Protein AF-A0AAU7T7G5-F1 (afdb_monomer_lite)

Sequence (42 aa):
MPGISQRMLTQTLKHLERDGLITRTAYAEVPPRVEYDLTEPP

Radius of gyration: 12.34 Å; chains: 1; bounding box: 33×22×30 Å

InterPro domains:
  IPR002577 Helix-turn-helix, HxlR type [PF01638] (1-40)
  IPR002577 Helix-turn-helix, HxlR type [PS51118] (1-42)
  IPR036388 Winged helix-like DNA-binding domain superfamily [G3DSA:1.10.10.10] (1-41)
  IPR036390 Winged helix DNA-binding domain superfamily [SSF46785] (2-40)

Organism: NCBI:txid3160966

Secondary structure (DSSP, 8-state):
--PPPHHHHHHHHHHHHHTTSEEEEEE-SSS-EEEEEEPPP-

Foldseek 3Di:
DPDDDPVRVVVVLVVCVVVQQKDWDWDPDVVTDIDIGGDDDD

Structure (mmCIF, N/CA/C/O backbone):
data_AF-A0AAU7T7G5-F1
#
_entry.id   AF-A0AAU7T7G5-F1
#
loop_
_atom_site.group_PDB
_atom_site.id
_atom_site.type_symbol
_atom_site.label_atom_id
_atom_site.label_alt_id
_atom_site.label_comp_id
_atom_site.label_asym_id
_atom_site.label_entity_id
_atom_site.label_seq_id
_atom_site.pdbx_PDB_ins_code
_atom_site.Cartn_x
_atom_site.Cartn_y
_atom_site.Cartn_z
_atom_site.occupancy
_atom_site.B_iso_or_equiv
_atom_site.auth_seq_id
_atom_site.auth_comp_id
_atom_site.auth_asym_id
_atom_site.auth_atom_id
_atom_site.pdbx_PDB_model_num
ATOM 1 N N . MET A 1 1 ? 16.960 17.617 1.685 1.00 53.34 1 MET A N 1
ATOM 2 C CA . MET A 1 1 ? 16.282 16.990 2.839 1.00 53.34 1 MET A CA 1
ATOM 3 C C . MET A 1 1 ? 16.523 15.493 2.751 1.00 53.34 1 MET A C 1
ATOM 5 O O . MET A 1 1 ? 16.269 14.959 1.676 1.00 53.34 1 MET A O 1
ATOM 9 N N . PRO A 1 2 ? 17.061 14.821 3.781 1.00 65.00 2 PRO A N 1
ATOM 10 C CA . PRO A 1 2 ? 17.116 13.365 3.781 1.00 65.00 2 PRO A CA 1
ATOM 11 C C . PRO A 1 2 ? 15.668 12.869 3.839 1.00 65.00 2 PRO A C 1
ATOM 13 O O . PRO A 1 2 ? 15.010 12.963 4.871 1.00 65.00 2 PRO A O 1
ATOM 16 N N . GLY A 1 3 ? 15.132 12.471 2.687 1.00 79.94 3 GLY A N 1
ATOM 17 C CA . GLY A 1 3 ? 13.799 11.889 2.604 1.00 79.94 3 GLY A CA 1
ATOM 18 C C . GLY A 1 3 ? 13.733 10.588 3.401 1.00 79.94 3 GLY A C 1
ATOM 19 O O . GLY A 1 3 ? 14.759 9.981 3.720 1.00 79.94 3 GLY A O 1
ATOM 20 N N . ILE A 1 4 ? 12.518 10.143 3.712 1.00 85.75 4 ILE A N 1
ATOM 21 C CA . ILE A 1 4 ? 12.308 8.797 4.243 1.00 85.75 4 ILE A CA 1
ATOM 22 C C . ILE A 1 4 ? 12.970 7.778 3.307 1.00 85.75 4 ILE A C 1
ATOM 24 O O . ILE A 1 4 ? 12.804 7.832 2.087 1.00 85.75 4 ILE A O 1
ATOM 28 N N . SER A 1 5 ? 13.748 6.850 3.864 1.00 93.50 5 SER A N 1
ATOM 29 C CA . SER A 1 5 ? 14.319 5.785 3.040 1.00 93.50 5 SER A CA 1
ATOM 30 C C . SER A 1 5 ? 13.198 4.911 2.471 1.00 93.50 5 SER A C 1
ATOM 32 O O . SER A 1 5 ? 12.199 4.651 3.144 1.00 93.50 5 SER A O 1
ATOM 34 N N . GLN A 1 6 ? 13.378 4.383 1.259 1.00 92.12 6 GLN A N 1
ATOM 35 C CA . GLN A 1 6 ? 12.410 3.468 0.642 1.00 92.12 6 GLN A CA 1
ATOM 36 C C . GLN A 1 6 ? 12.092 2.266 1.549 1.00 92.12 6 GLN A C 1
ATOM 38 O O . GLN A 1 6 ? 10.944 1.828 1.649 1.00 92.12 6 GLN A O 1
ATOM 43 N N . ARG A 1 7 ? 13.104 1.765 2.270 1.00 94.00 7 ARG A N 1
ATOM 44 C CA . ARG A 1 7 ? 12.951 0.683 3.248 1.00 94.00 7 ARG A CA 1
ATOM 45 C C . ARG A 1 7 ? 12.060 1.087 4.423 1.00 94.00 7 ARG A C 1
ATOM 47 O O . ARG A 1 7 ? 11.251 0.273 4.864 1.00 94.00 7 ARG A O 1
ATOM 54 N N . MET A 1 8 ? 12.217 2.297 4.958 1.00 95.38 8 MET A N 1
ATOM 55 C CA . MET A 1 8 ? 11.351 2.790 6.033 1.00 95.38 8 MET A CA 1
ATOM 56 C C . MET A 1 8 ? 9.925 2.996 5.527 1.00 95.38 8 MET A C 1
ATOM 58 O O . MET A 1 8 ? 9.005 2.469 6.138 1.00 95.38 8 MET A O 1
ATOM 62 N N . LEU A 1 9 ? 9.750 3.638 4.369 1.00 94.12 9 LEU A N 1
ATOM 63 C CA . LEU A 1 9 ? 8.431 3.852 3.771 1.00 94.12 9 LEU A CA 1
ATOM 64 C C . LEU A 1 9 ? 7.676 2.531 3.560 1.00 94.12 9 LEU A C 1
ATOM 66 O O . LEU A 1 9 ? 6.521 2.403 3.955 1.00 94.12 9 LEU A O 1
ATOM 70 N N . THR A 1 10 ? 8.351 1.516 3.015 1.00 94.88 10 THR A N 1
ATOM 71 C CA . THR A 1 10 ? 7.756 0.187 2.798 1.00 94.88 10 THR A CA 1
ATOM 72 C C . THR A 1 10 ? 7.335 -0.475 4.112 1.00 94.88 10 THR A C 1
ATOM 74 O O . THR A 1 10 ? 6.292 -1.120 4.171 1.00 94.88 10 THR A O 1
ATOM 77 N N . GLN A 1 11 ? 8.141 -0.341 5.171 1.00 96.88 11 GLN A N 1
ATOM 78 C CA . GLN A 1 11 ? 7.795 -0.883 6.489 1.00 96.88 11 GLN A CA 1
ATOM 79 C C . GLN A 1 11 ? 6.583 -0.168 7.093 1.00 96.88 11 GLN A C 1
ATOM 81 O O . GLN A 1 11 ? 5.698 -0.839 7.618 1.00 96.88 11 GLN A O 1
ATOM 86 N N . THR A 1 12 ? 6.517 1.159 6.974 1.00 96.56 12 THR A N 1
ATOM 87 C CA . THR A 1 12 ? 5.386 1.954 7.462 1.00 96.56 12 THR A CA 1
ATOM 88 C C . THR A 1 12 ? 4.091 1.581 6.745 1.00 96.56 12 THR A C 1
ATOM 90 O O . THR A 1 12 ? 3.113 1.266 7.412 1.00 96.56 12 THR A O 1
ATOM 93 N N . LEU A 1 13 ? 4.089 1.522 5.407 1.00 96.81 13 LEU A N 1
ATOM 94 C CA . LEU A 1 13 ? 2.896 1.151 4.632 1.00 96.81 13 LEU A CA 1
ATOM 95 C C . LEU A 1 13 ? 2.384 -0.249 5.004 1.00 96.81 13 LEU A C 1
ATOM 97 O O . LEU A 1 13 ? 1.198 -0.420 5.251 1.00 96.81 13 LEU A O 1
ATOM 101 N N . LYS A 1 14 ? 3.281 -1.231 5.166 1.00 96.31 14 LYS A N 1
ATOM 102 C CA . LYS A 1 14 ? 2.905 -2.580 5.629 1.00 96.31 14 LYS A CA 1
ATOM 103 C C . LYS A 1 14 ? 2.323 -2.606 7.042 1.00 96.31 14 LYS A C 1
ATOM 105 O O . LYS A 1 14 ? 1.616 -3.547 7.388 1.00 96.31 14 LYS A O 1
ATOM 110 N N . HIS A 1 15 ? 2.702 -1.673 7.912 1.00 97.75 15 HIS A N 1
ATOM 111 C CA . HIS A 1 15 ? 2.110 -1.592 9.244 1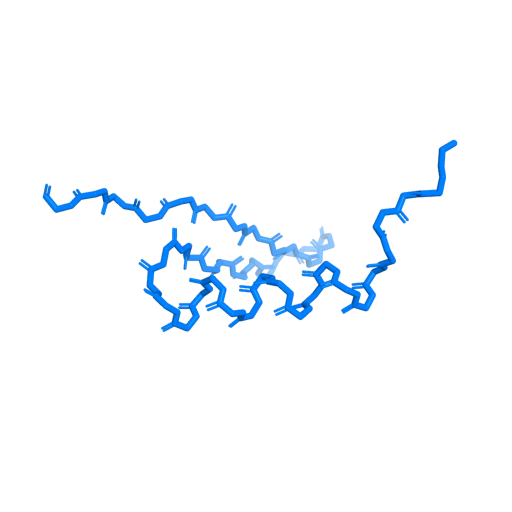.00 97.75 15 HIS A CA 1
ATOM 112 C C . HIS A 1 15 ? 0.709 -0.998 9.173 1.00 97.75 15 HIS A C 1
ATOM 114 O O . HIS A 1 15 ? -0.214 -1.625 9.668 1.00 97.75 15 HIS A O 1
ATOM 120 N N . LEU A 1 16 ? 0.550 0.121 8.466 1.00 96.81 16 LEU A N 1
ATOM 121 C CA . LEU A 1 16 ? -0.744 0.779 8.285 1.00 96.81 16 LEU A CA 1
ATOM 122 C C . LEU A 1 16 ? -1.765 -0.124 7.572 1.00 96.81 16 LEU A C 1
ATOM 124 O O . LEU A 1 16 ? -2.933 -0.127 7.940 1.00 96.81 16 LEU A O 1
ATOM 128 N N . GLU A 1 17 ? -1.328 -0.917 6.588 1.00 96.38 17 GLU A N 1
ATOM 129 C CA . GLU A 1 17 ? -2.181 -1.898 5.899 1.00 96.38 17 GLU A CA 1
ATOM 130 C C . GLU A 1 17 ? -2.643 -3.005 6.859 1.00 96.38 17 GLU A C 1
ATOM 132 O O . GLU A 1 17 ? -3.8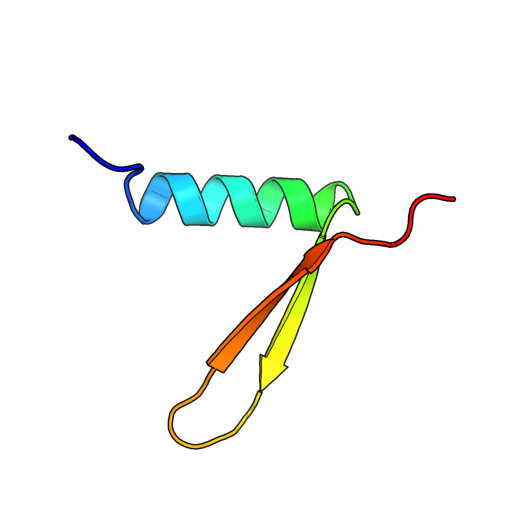19 -3.355 6.887 1.00 96.38 17 GLU A O 1
ATOM 137 N N . ARG A 1 18 ? -1.736 -3.525 7.702 1.00 96.44 18 ARG A N 1
ATOM 138 C CA . ARG A 1 18 ? -2.072 -4.539 8.721 1.00 96.44 18 ARG A CA 1
ATOM 139 C C . ARG A 1 18 ? -3.003 -4.007 9.803 1.00 96.44 18 ARG A C 1
ATOM 141 O O . ARG A 1 18 ? -3.841 -4.760 10.287 1.00 96.44 18 ARG A O 1
ATOM 148 N N . ASP A 1 19 ? -2.846 -2.742 10.169 1.00 96.62 19 ASP A N 1
ATOM 149 C CA . ASP A 1 19 ? -3.682 -2.079 11.168 1.00 96.62 19 ASP A CA 1
ATOM 150 C C . ASP A 1 19 ? -5.055 -1.684 10.588 1.00 96.62 19 ASP A C 1
ATOM 152 O O . ASP A 1 19 ? -5.910 -1.190 11.318 1.00 96.62 19 ASP A O 1
ATOM 156 N N . GLY A 1 20 ? -5.281 -1.913 9.287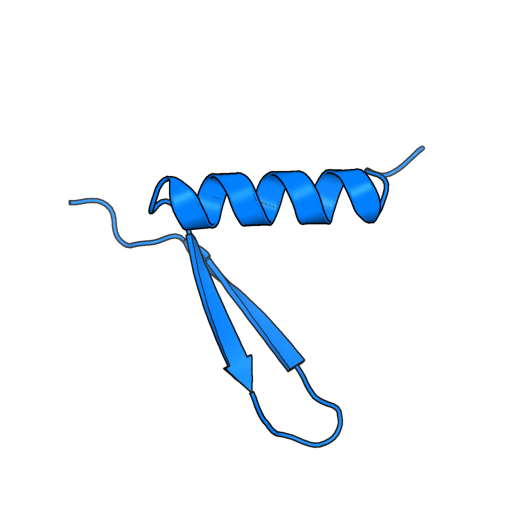 1.00 95.25 20 GLY A N 1
ATOM 157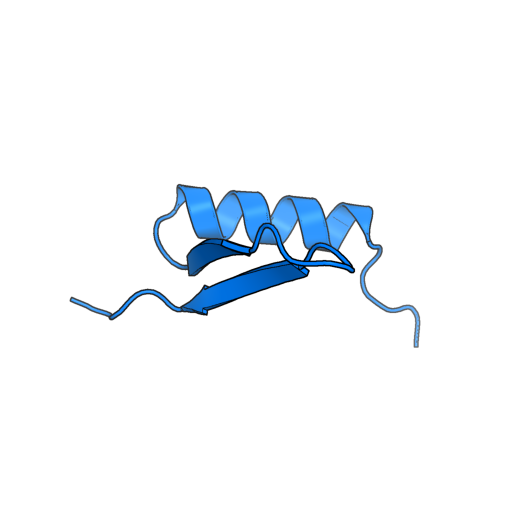 C CA . GLY A 1 20 ? -6.542 -1.621 8.614 1.00 95.25 20 GLY A CA 1
ATOM 158 C C . GLY A 1 20 ? -6.790 -0.129 8.412 1.00 95.25 20 GLY A C 1
ATOM 159 O O . GLY A 1 20 ? -7.943 0.273 8.370 1.00 95.25 20 GLY A O 1
ATOM 160 N N . LEU A 1 21 ? -5.728 0.681 8.326 1.00 96.19 21 LEU A N 1
ATOM 161 C CA . LEU A 1 21 ? -5.801 2.133 8.105 1.00 96.19 21 LEU A CA 1
ATOM 162 C C . LEU A 1 21 ? -5.649 2.521 6.630 1.00 96.19 21 LEU A C 1
ATOM 164 O O . LEU A 1 21 ? -6.016 3.628 6.232 1.00 96.19 21 LEU A O 1
ATOM 168 N N . ILE A 1 22 ? -5.054 1.637 5.826 1.00 96.75 22 ILE A N 1
ATOM 169 C CA . ILE A 1 22 ? -4.920 1.815 4.381 1.00 96.75 22 ILE A CA 1
ATOM 170 C C . ILE A 1 22 ? -5.249 0.523 3.638 1.00 96.75 22 ILE A C 1
ATOM 172 O O . ILE A 1 22 ? -4.973 -0.573 4.125 1.00 96.75 22 ILE A O 1
ATOM 176 N N . THR A 1 23 ? -5.775 0.656 2.427 1.00 96.69 23 THR A N 1
ATOM 177 C CA . THR A 1 23 ? -5.913 -0.433 1.457 1.00 96.69 23 THR A CA 1
ATOM 178 C C . THR A 1 23 ? -4.814 -0.361 0.413 1.00 96.69 23 THR A C 1
ATOM 180 O O . THR A 1 23 ? -4.390 0.726 0.027 1.00 96.69 23 THR A O 1
ATOM 183 N N . ARG A 1 24 ? -4.376 -1.522 -0.080 1.00 96.75 24 ARG A N 1
ATOM 184 C CA . ARG A 1 24 ? -3.397 -1.638 -1.163 1.00 96.75 24 ARG A CA 1
ATOM 185 C C . ARG A 1 24 ? -4.042 -2.260 -2.397 1.00 96.75 24 ARG A C 1
ATOM 187 O O . ARG A 1 24 ? -4.458 -3.417 -2.357 1.00 96.75 24 ARG A O 1
ATOM 194 N N . THR A 1 25 ? -4.003 -1.548 -3.518 1.00 97.12 25 THR A N 1
ATOM 195 C CA . THR A 1 25 ? -4.523 -2.030 -4.805 1.00 97.12 25 THR A CA 1
ATOM 196 C C . THR A 1 25 ? -3.379 -2.216 -5.792 1.00 97.12 25 THR A C 1
ATOM 198 O O . THR A 1 25 ? -2.584 -1.307 -6.023 1.00 97.12 25 THR A O 1
ATOM 201 N N . ALA A 1 26 ? -3.259 -3.415 -6.369 1.00 96.75 26 ALA A N 1
ATOM 202 C CA . ALA A 1 26 ? -2.266 -3.716 -7.396 1.00 96.75 26 ALA A CA 1
ATOM 203 C C . ALA A 1 26 ? -2.937 -3.791 -8.771 1.00 96.75 26 ALA A C 1
ATOM 205 O O . ALA A 1 26 ? -3.846 -4.593 -8.975 1.00 96.75 26 ALA A O 1
ATOM 206 N N . TYR A 1 27 ? -2.448 -2.993 -9.716 1.00 97.62 27 TYR A N 1
ATOM 207 C CA . TYR A 1 27 ? -2.932 -2.954 -11.089 1.00 97.62 27 TYR A CA 1
ATOM 208 C C . TYR A 1 27 ? -1.948 -3.684 -12.001 1.00 97.62 27 TYR A C 1
ATOM 210 O O . TYR A 1 27 ? -0.778 -3.307 -12.117 1.00 97.62 27 TYR A O 1
ATOM 218 N N . ALA A 1 28 ? -2.432 -4.733 -12.663 1.00 96.06 28 ALA A N 1
ATOM 219 C CA . ALA A 1 28 ? -1.671 -5.527 -13.627 1.00 96.06 28 ALA A CA 1
ATOM 220 C C . ALA A 1 28 ? -1.638 -4.864 -15.021 1.00 96.06 28 ALA A C 1
ATOM 222 O O . ALA A 1 28 ? -1.913 -5.507 -16.031 1.00 96.06 28 ALA A O 1
ATOM 223 N N . GLU A 1 29 ? -1.344 -3.565 -15.069 1.00 96.31 29 GLU A N 1
ATOM 224 C CA . GLU A 1 29 ? -1.147 -2.806 -16.309 1.00 96.31 29 GLU A CA 1
ATOM 225 C C . GLU A 1 29 ? 0.343 -2.750 -16.691 1.00 96.31 29 GLU A C 1
ATOM 227 O O . GLU A 1 29 ? 1.206 -3.222 -15.948 1.00 96.31 29 GLU A O 1
ATOM 232 N N . VAL A 1 30 ? 0.664 -2.213 -17.870 1.00 95.62 30 VAL A N 1
ATOM 233 C CA . VAL A 1 30 ? 2.053 -1.991 -18.297 1.00 95.62 30 VAL A CA 1
ATOM 234 C C . VAL A 1 30 ? 2.287 -0.482 -18.395 1.00 95.62 30 VAL A C 1
ATOM 236 O O . VAL A 1 30 ? 1.703 0.144 -19.280 1.00 95.62 30 VAL A O 1
ATOM 239 N N . PRO A 1 31 ? 3.144 0.111 -17.540 1.00 93.38 31 PRO A N 1
ATOM 240 C CA . PRO A 1 31 ? 3.926 -0.512 -16.460 1.00 93.38 31 PRO A CA 1
ATOM 241 C C . PRO A 1 31 ? 3.074 -0.897 -15.232 1.00 93.38 31 PRO A C 1
ATOM 243 O O . PRO A 1 31 ? 2.086 -0.224 -14.954 1.00 93.38 31 PRO A O 1
ATOM 246 N N . PRO A 1 32 ? 3.465 -1.927 -14.454 1.00 96.06 32 PRO A N 1
ATOM 247 C CA . PRO A 1 32 ? 2.703 -2.341 -13.279 1.00 96.06 32 PRO A CA 1
ATOM 248 C C . PRO A 1 32 ? 2.700 -1.244 -12.214 1.00 96.06 32 PRO A C 1
ATOM 250 O O . PRO A 1 32 ? 3.737 -0.634 -11.931 1.00 96.06 32 PRO A O 1
ATOM 253 N N . ARG A 1 33 ? 1.542 -1.036 -11.584 1.00 96.38 33 ARG A N 1
ATOM 254 C CA . ARG A 1 33 ? 1.325 0.030 -10.601 1.00 96.38 33 ARG A CA 1
ATOM 255 C C . ARG A 1 33 ? 0.692 -0.510 -9.328 1.00 96.38 33 ARG A C 1
ATOM 257 O O . ARG A 1 33 ? -0.084 -1.462 -9.343 1.00 96.38 33 ARG A O 1
ATOM 264 N N . VAL A 1 34 ? 1.0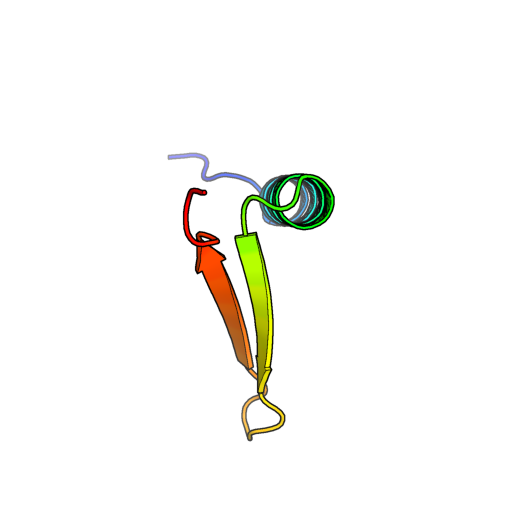37 0.112 -8.208 1.00 96.50 34 VAL A N 1
ATOM 265 C CA . VAL A 1 34 ? 0.427 -0.147 -6.905 1.00 96.50 34 VAL A CA 1
ATOM 266 C C . VAL A 1 34 ? 0.001 1.189 -6.324 1.00 96.50 34 VAL A C 1
ATOM 268 O O . VAL A 1 34 ? 0.804 2.121 -6.300 1.00 96.50 34 VAL A O 1
ATOM 271 N N . GLU A 1 35 ? -1.231 1.257 -5.845 1.00 96.69 35 GLU A N 1
ATOM 272 C CA . GLU A 1 35 ? -1.777 2.411 -5.136 1.00 96.69 35 GLU A CA 1
ATOM 273 C C . GLU A 1 35 ? -2.112 2.032 -3.694 1.00 96.69 35 GLU A C 1
ATOM 275 O O . GLU A 1 35 ? -2.350 0.861 -3.376 1.00 96.69 35 GLU A O 1
ATOM 280 N N . TYR A 1 36 ? -2.064 3.039 -2.826 1.00 96.50 36 TYR A N 1
ATOM 281 C CA . TYR A 1 36 ? -2.446 2.939 -1.427 1.00 96.50 36 TYR A CA 1
ATOM 282 C C . TYR A 1 36 ? -3.434 4.057 -1.124 1.00 96.50 36 TYR A C 1
ATOM 284 O O . TYR A 1 36 ? -3.139 5.217 -1.413 1.00 96.50 36 TYR A O 1
ATOM 292 N N . ASP A 1 37 ? -4.539 3.709 -0.481 1.00 96.88 37 ASP A N 1
ATOM 293 C CA . ASP A 1 37 ? -5.624 4.629 -0.144 1.00 96.88 37 ASP A CA 1
ATOM 294 C C . ASP A 1 37 ? -5.972 4.497 1.336 1.00 96.88 37 ASP A C 1
ATOM 296 O O . ASP A 1 37 ? -5.801 3.427 1.917 1.00 96.88 37 ASP A O 1
ATOM 300 N N . LEU A 1 38 ? -6.443 5.578 1.960 1.00 96.50 38 LEU A N 1
ATOM 301 C CA . LEU A 1 38 ? -6.961 5.517 3.329 1.00 96.50 38 LEU A CA 1
ATOM 302 C C . LEU A 1 38 ? -8.241 4.679 3.350 1.00 96.50 38 LEU A C 1
ATOM 304 O O . LEU A 1 38 ? -9.102 4.834 2.486 1.00 96.50 38 LEU A O 1
ATOM 308 N N . THR A 1 39 ? -8.382 3.820 4.354 1.00 94.75 39 THR A N 1
ATOM 309 C CA . THR A 1 39 ? -9.654 3.139 4.612 1.00 94.75 39 THR A CA 1
ATOM 310 C C . THR A 1 39 ? -10.701 4.144 5.071 1.00 94.75 39 THR A C 1
ATOM 312 O O . THR A 1 39 ? -10.374 5.119 5.756 1.00 94.75 39 THR A O 1
ATOM 315 N N . GLU A 1 40 ? -11.969 3.895 4.745 1.00 82.56 40 GLU A N 1
ATOM 316 C CA . GLU A 1 40 ? -13.058 4.694 5.301 1.00 82.56 40 GLU A CA 1
ATOM 317 C C . GLU A 1 40 ? -13.078 4.544 6.833 1.00 82.56 40 GLU A C 1
ATOM 319 O O . GLU A 1 40 ? -12.989 3.419 7.340 1.00 82.56 40 GLU A O 1
ATOM 324 N N . PRO A 1 41 ? -13.136 5.654 7.590 1.00 65.56 41 PRO A N 1
ATOM 325 C CA . PRO A 1 41 ? -13.397 5.578 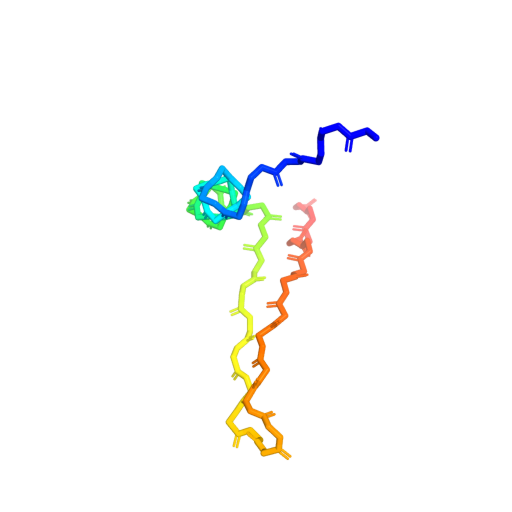9.017 1.00 65.56 41 PRO A CA 1
ATOM 326 C C . PRO A 1 41 ? -14.794 4.971 9.259 1.00 65.56 41 PRO A C 1
ATOM 328 O O . PRO A 1 41 ? -15.668 5.117 8.403 1.00 65.56 41 PRO A O 1
ATOM 331 N N . PRO A 1 42 ? -14.990 4.281 10.396 1.00 63.06 42 PRO A N 1
ATOM 332 C CA . PRO A 1 42 ? -16.245 3.608 10.727 1.00 63.06 42 PRO A CA 1
ATOM 333 C C . PRO A 1 42 ? -17.440 4.559 10.856 1.00 63.06 42 PRO A C 1
ATOM 335 O O . PRO A 1 42 ? -17.233 5.743 11.216 1.00 63.06 42 PRO A O 1
#

pLDDT: mean 91.77, std 10.51, range [53.34, 97.75]